Protein AF-A0A3D5DM01-F1 (afdb_monomer)

Sequence (120 aa):
MGAVLDERLVGYWSDQDLYRGAMEAADIAFRPDGTGWTYWSRDAGTFFAYRFTWHTTEGHRLALALHHELSGTWDLKDHTTPPRHQPRRLRPGDRRDLPDPYRTRRPRKTSHTARNQPAD

Nearest PDB structures (foldseek):
  1zld-assembly1_A  TM=3.832E-01  e=1.372E+00  Pyrenophora tritici-repentis
  1zle-assembly3_C  TM=4.307E-01  e=1.796E+00  Pyrenophora tritici-repentis
  1zle-assembly2_B  TM=3.652E-01  e=2.483E+00  Pyrenophora tritici-repentis
  2q2b-assembly1_B  TM=2.545E-01  e=5.577E+00  Mus musculus

pLDDT: mean 72.24, std 22.3, range [35.81, 97.75]

Mean predicted aligned error: 15.42 Å

Foldseek 3Di:
DDFAADVVQADKDKCCVVDPPAQKIKIKHAHPVQKIKIKIDGPQFKIKIWIWGWTADPPRDIDIDTFFIWMDGDHPPPPDDDTDGDGDDDDVPPVPPDPPPPPPDDPDDDDDDDDDDDDD

Secondary structure (DSSP, 8-state):
---B--GGG-EEEESTTTSTT-SEEEEEEE-TTSEEEEEEEETTSEEEEEEEEEEEETTTEEEEEEEEEEEEE---STT-----EE-----TTGGGSS-GGG--PPP--------PPPP-

Structure (mmCIF, N/CA/C/O backbone):
data_AF-A0A3D5DM01-F1
#
_entry.id   AF-A0A3D5DM01-F1
#
loop_
_atom_site.group_PDB
_atom_site.id
_atom_site.type_symbol
_atom_site.label_atom_id
_atom_site.label_alt_id
_atom_site.label_comp_id
_atom_site.label_asym_id
_atom_site.label_entity_id
_atom_site.label_seq_id
_atom_site.pdbx_PDB_ins_code
_atom_site.Cartn_x
_atom_site.Cartn_y
_atom_site.Cartn_z
_atom_site.occupancy
_atom_site.B_iso_or_equiv
_atom_site.auth_seq_id
_atom_site.auth_comp_id
_atom_site.auth_asym_id
_atom_site.auth_atom_id
_atom_site.pdbx_PDB_model_num
ATOM 1 N N . MET A 1 1 ? -12.362 5.869 21.645 1.00 50.16 1 MET A N 1
ATOM 2 C CA . MET A 1 1 ? -12.924 5.424 20.352 1.00 50.16 1 MET A CA 1
ATOM 3 C C . MET A 1 1 ? -11.893 4.510 19.718 1.00 50.16 1 MET A C 1
ATOM 5 O O . MET A 1 1 ? -10.758 4.940 19.557 1.00 50.16 1 MET A O 1
ATOM 9 N N . GLY A 1 2 ? -12.223 3.228 19.554 1.00 61.06 2 GLY A N 1
ATOM 10 C CA . GLY A 1 2 ? -11.262 2.181 19.197 1.00 61.06 2 GLY A CA 1
ATOM 11 C C . GLY A 1 2 ? -11.081 2.046 17.689 1.00 61.06 2 GLY A C 1
ATOM 12 O O . GLY A 1 2 ? -12.035 2.207 16.936 1.00 61.06 2 GLY A O 1
ATOM 13 N N . ALA A 1 3 ? -9.857 1.743 17.264 1.00 68.81 3 ALA A N 1
ATOM 14 C CA . ALA A 1 3 ? -9.579 1.276 15.913 1.00 68.81 3 ALA A CA 1
ATOM 15 C C . ALA A 1 3 ? -10.283 -0.073 15.686 1.00 68.81 3 ALA A C 1
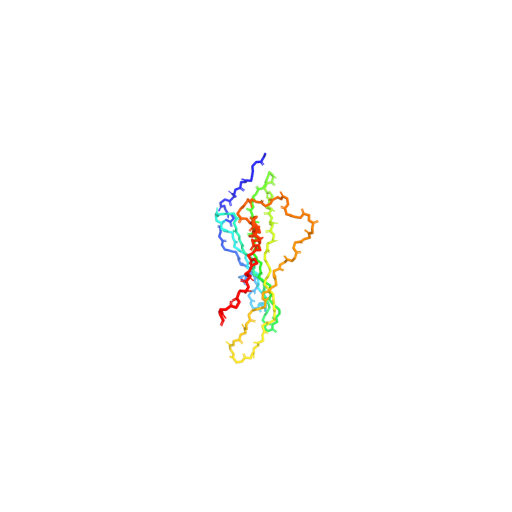ATOM 17 O O . ALA A 1 3 ? -10.129 -0.983 16.500 1.00 68.81 3 ALA A O 1
ATOM 18 N N . VAL A 1 4 ? -11.044 -0.198 14.597 1.00 78.31 4 VAL A N 1
ATOM 19 C CA . VAL A 1 4 ? -11.706 -1.450 14.193 1.00 78.31 4 VAL A CA 1
ATOM 20 C C . VAL A 1 4 ? -11.108 -1.902 12.865 1.00 78.31 4 VAL A C 1
ATOM 22 O O . VAL A 1 4 ? -10.849 -1.075 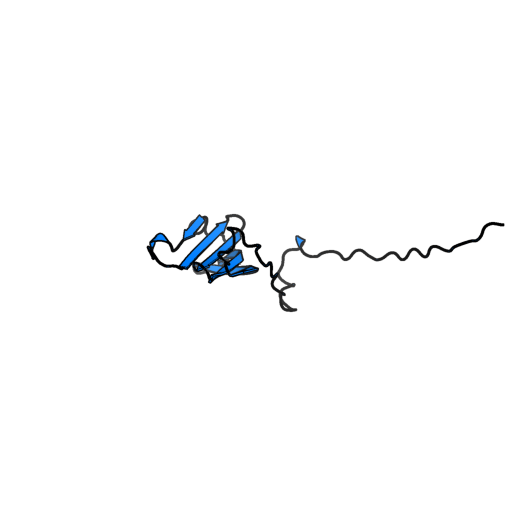11.991 1.00 78.31 4 VAL A O 1
ATOM 25 N N . LEU A 1 5 ? -10.860 -3.197 12.694 1.00 83.00 5 LEU A N 1
ATOM 26 C CA . LEU A 1 5 ? -10.455 -3.751 11.402 1.00 83.00 5 LEU A CA 1
ATOM 27 C C . LEU A 1 5 ? -11.706 -4.213 10.658 1.00 83.00 5 LEU A C 1
ATOM 29 O O . LEU A 1 5 ? -12.429 -5.075 11.148 1.00 83.00 5 LEU A O 1
ATOM 33 N N . ASP A 1 6 ? -11.966 -3.626 9.491 1.00 88.12 6 ASP A N 1
ATOM 34 C CA . ASP A 1 6 ? -12.992 -4.139 8.585 1.00 88.12 6 ASP A CA 1
ATOM 35 C C . ASP A 1 6 ? -12.424 -5.357 7.851 1.00 88.12 6 ASP A C 1
ATOM 37 O O . ASP A 1 6 ? -11.558 -5.231 6.980 1.00 88.12 6 ASP A O 1
ATOM 41 N N . GLU A 1 7 ? -12.901 -6.544 8.224 1.00 89.88 7 GLU A N 1
ATOM 42 C CA . GLU A 1 7 ? -12.458 -7.819 7.655 1.00 89.88 7 GLU A CA 1
ATOM 43 C C . GLU A 1 7 ? -12.675 -7.900 6.137 1.00 89.88 7 GLU A C 1
ATOM 45 O O . GLU A 1 7 ? -11.970 -8.646 5.465 1.00 89.88 7 GLU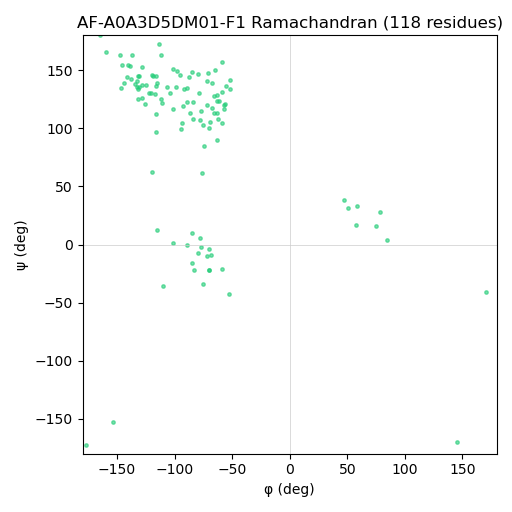 A O 1
ATOM 50 N N . ARG A 1 8 ? -13.577 -7.093 5.561 1.00 92.62 8 ARG A N 1
ATOM 51 C CA . ARG A 1 8 ? -13.822 -7.058 4.110 1.00 92.62 8 ARG A CA 1
ATOM 52 C C . ARG A 1 8 ? -12.668 -6.455 3.318 1.00 92.62 8 ARG A C 1
ATOM 54 O O . ARG A 1 8 ? -12.583 -6.693 2.119 1.00 92.62 8 ARG A O 1
ATOM 61 N N . LEU A 1 9 ? -11.821 -5.649 3.959 1.00 93.69 9 LEU A N 1
ATOM 62 C CA . LEU A 1 9 ? -10.633 -5.073 3.325 1.00 93.69 9 LEU A CA 1
ATOM 63 C C . LEU A 1 9 ? -9.454 -6.047 3.329 1.00 93.69 9 LEU A C 1
ATOM 65 O O . LEU A 1 9 ? -8.553 -5.901 2.501 1.00 93.69 9 LEU A O 1
ATOM 69 N N . VAL A 1 10 ? -9.456 -7.031 4.236 1.00 96.06 10 VAL A N 1
ATOM 70 C CA . VAL A 1 10 ? -8.389 -8.028 4.352 1.00 96.06 10 VAL A CA 1
ATOM 71 C C . VAL A 1 10 ? -8.297 -8.822 3.056 1.00 96.06 10 VAL A C 1
ATOM 73 O O . VAL A 1 10 ? -9.262 -9.435 2.608 1.00 96.06 10 VAL A O 1
ATOM 76 N N . GLY A 1 11 ? -7.112 -8.819 2.458 1.00 97.00 11 GLY A N 1
ATOM 77 C CA . GLY A 1 11 ? -6.890 -9.439 1.162 1.00 97.00 11 GLY A CA 1
ATOM 78 C C . GLY A 1 11 ? -5.877 -8.681 0.323 1.00 97.00 11 GLY A C 1
ATOM 79 O O . GLY A 1 11 ? -5.186 -7.783 0.808 1.00 97.00 11 GLY A O 1
ATOM 80 N N . TYR A 1 12 ? -5.793 -9.088 -0.937 1.00 96.75 12 TYR A N 1
ATOM 81 C CA . TYR A 1 12 ? -4.953 -8.498 -1.968 1.00 96.75 12 TYR A CA 1
ATOM 82 C C . TYR A 1 12 ? -5.845 -7.914 -3.060 1.00 96.75 12 TYR A C 1
ATOM 84 O O . TYR A 1 12 ? -6.817 -8.542 -3.478 1.00 96.75 12 TYR A O 1
ATOM 92 N N . TRP A 1 13 ? -5.491 -6.716 -3.502 1.00 95.50 13 TRP A N 1
ATOM 93 C CA . TRP A 1 13 ? -6.208 -5.941 -4.497 1.00 95.50 13 TRP A CA 1
ATOM 94 C C . TRP A 1 13 ? -5.201 -5.466 -5.536 1.00 95.50 13 TRP A C 1
ATOM 96 O O . TRP A 1 13 ? -4.129 -4.981 -5.169 1.00 95.50 13 TRP A O 1
ATOM 106 N N . SER A 1 14 ? -5.559 -5.590 -6.810 1.00 92.00 14 SER A N 1
ATOM 107 C CA . SER A 1 14 ? -4.732 -5.166 -7.936 1.00 92.00 14 SER A CA 1
ATOM 108 C C . SER A 1 14 ? -5.596 -4.470 -8.975 1.00 92.00 14 SER A C 1
ATOM 110 O O . SER A 1 14 ? -6.738 -4.878 -9.206 1.00 92.00 14 SER A O 1
ATOM 112 N N . ASP A 1 15 ? -5.061 -3.426 -9.599 1.00 89.06 15 ASP A N 1
ATOM 113 C CA . ASP A 1 15 ? -5.695 -2.766 -10.741 1.00 89.06 15 ASP A CA 1
ATOM 114 C C . ASP A 1 15 ? -5.289 -3.371 -12.096 1.00 89.06 15 ASP A C 1
ATOM 116 O O . ASP A 1 15 ? -5.820 -2.961 -13.130 1.00 89.06 15 ASP A O 1
ATOM 120 N N . GLN A 1 16 ? -4.421 -4.389 -12.105 1.00 84.75 16 GLN A N 1
ATOM 121 C CA . GLN A 1 16 ? -3.895 -5.013 -13.321 1.00 84.75 16 GLN A CA 1
ATOM 122 C C . GLN A 1 16 ? -5.004 -5.466 -14.287 1.00 84.75 16 GLN A C 1
ATOM 124 O O . GLN A 1 16 ? -4.919 -5.244 -15.497 1.00 84.75 16 GLN A O 1
ATOM 129 N N . ASP A 1 17 ? -6.072 -6.074 -13.766 1.00 81.00 17 ASP A N 1
ATOM 130 C CA . ASP A 1 17 ? -7.181 -6.574 -14.588 1.00 81.00 17 ASP A CA 1
ATOM 131 C C . ASP A 1 17 ? -8.032 -5.452 -15.205 1.00 81.00 17 ASP A C 1
ATOM 133 O O . ASP A 1 17 ? -8.697 -5.669 -16.226 1.00 81.00 17 ASP A O 1
ATOM 137 N N . LEU A 1 18 ? -8.000 -4.249 -14.617 1.00 81.50 18 LEU A N 1
ATOM 138 C CA . LEU A 1 18 ? -8.679 -3.063 -15.146 1.00 81.50 18 LEU A CA 1
ATOM 139 C C . LEU A 1 18 ? -7.926 -2.488 -16.349 1.00 81.50 18 LEU A C 1
ATOM 141 O O . LEU A 1 18 ? -8.552 -2.000 -17.290 1.00 81.50 18 LEU A O 1
ATOM 145 N N . TYR A 1 19 ? -6.596 -2.587 -16.345 1.00 76.56 19 TYR A N 1
ATOM 146 C CA . TYR A 1 19 ? -5.724 -1.961 -17.333 1.00 76.56 19 TYR A CA 1
ATOM 147 C C . TYR A 1 19 ? -4.899 -2.993 -18.108 1.00 76.56 19 TYR A C 1
ATOM 149 O O . TYR A 1 19 ? -3.669 -2.993 -18.089 1.00 76.56 19 TYR A O 1
ATOM 157 N N . ARG A 1 20 ? -5.574 -3.882 -18.849 1.00 67.75 20 ARG A N 1
ATOM 158 C CA . ARG A 1 20 ? -4.881 -4.885 -19.676 1.00 67.75 20 ARG A CA 1
ATOM 159 C C . ARG A 1 20 ? -3.935 -4.223 -20.681 1.00 67.75 20 ARG A C 1
ATOM 161 O O . ARG A 1 20 ? -4.375 -3.480 -21.555 1.00 67.75 20 ARG A O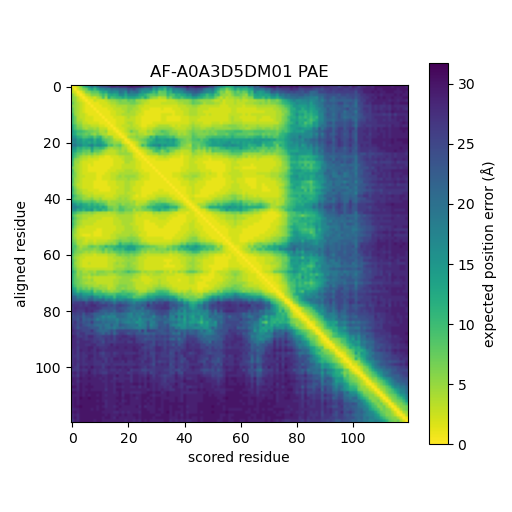 1
ATOM 168 N N . GLY A 1 21 ? -2.649 -4.553 -20.582 1.00 68.94 21 GLY A N 1
ATOM 169 C CA . GLY A 1 21 ? -1.597 -4.009 -21.444 1.00 68.94 21 GLY A CA 1
ATOM 170 C C . GLY A 1 21 ? -1.043 -2.656 -20.991 1.00 68.94 21 GLY A C 1
ATOM 171 O O . GLY A 1 21 ? -0.203 -2.096 -21.694 1.00 68.94 21 GLY A O 1
ATOM 172 N N . ALA A 1 22 ? -1.480 -2.127 -19.843 1.00 69.19 22 ALA A N 1
ATOM 173 C CA . ALA A 1 22 ? -0.803 -0.998 -19.230 1.00 69.19 22 ALA A CA 1
ATOM 174 C C . ALA A 1 22 ? 0.579 -1.421 -18.736 1.00 69.19 22 ALA A C 1
ATOM 176 O O . ALA A 1 22 ? 0.761 -2.492 -18.165 1.00 69.19 22 ALA A O 1
ATOM 177 N N . MET A 1 23 ? 1.543 -0.532 -18.953 1.00 79.00 23 MET A N 1
ATOM 178 C CA . MET A 1 23 ? 2.914 -0.692 -18.475 1.00 79.00 23 MET A CA 1
ATOM 179 C C . MET A 1 23 ? 3.049 -0.365 -16.986 1.00 79.00 23 MET A C 1
ATOM 181 O O . MET A 1 23 ? 4.170 -0.285 -16.501 1.00 79.00 23 MET A O 1
ATOM 185 N N . GLU A 1 24 ? 1.943 -0.099 -16.287 1.00 78.88 24 GLU A N 1
ATOM 186 C CA . GLU A 1 24 ? 1.912 0.250 -14.871 1.00 78.88 24 GLU A CA 1
ATOM 187 C C . GLU A 1 24 ? 0.831 -0.574 -14.171 1.00 78.88 24 GLU A C 1
ATOM 189 O O . GLU A 1 24 ? -0.248 -0.779 -14.732 1.00 78.88 24 GLU A O 1
ATOM 194 N N . ALA A 1 25 ? 1.124 -1.025 -12.954 1.00 83.19 25 ALA A N 1
ATOM 195 C CA . ALA A 1 25 ? 0.165 -1.700 -12.088 1.00 83.19 25 ALA A CA 1
ATOM 196 C C . ALA A 1 25 ? 0.369 -1.255 -10.637 1.00 83.19 25 ALA A C 1
ATOM 198 O O . ALA A 1 25 ? 1.498 -1.011 -10.190 1.00 83.19 25 ALA A O 1
ATOM 199 N N . ALA A 1 26 ? -0.738 -1.148 -9.912 1.00 91.50 26 ALA A N 1
ATOM 200 C CA . ALA A 1 26 ? -0.792 -0.862 -8.494 1.00 91.50 26 ALA A CA 1
ATOM 201 C C . ALA A 1 26 ? -1.423 -2.034 -7.743 1.00 91.50 26 ALA A C 1
ATOM 203 O O . ALA A 1 26 ? -2.536 -2.480 -8.021 1.00 91.50 26 ALA A O 1
ATOM 204 N N . ASP A 1 27 ? -0.722 -2.460 -6.706 1.00 94.81 27 ASP A N 1
ATOM 205 C CA . ASP A 1 27 ? -1.140 -3.497 -5.789 1.00 94.81 27 ASP A CA 1
ATOM 206 C C . ASP A 1 27 ? -1.263 -2.934 -4.377 1.00 94.81 27 ASP A C 1
ATOM 208 O O . ASP A 1 27 ? -0.463 -2.101 -3.928 1.00 94.81 27 ASP A O 1
ATOM 212 N N . ILE A 1 28 ? -2.230 -3.439 -3.620 1.00 97.25 28 ILE A N 1
ATOM 213 C CA . ILE A 1 28 ? -2.350 -3.170 -2.191 1.00 97.25 28 ILE A CA 1
ATOM 214 C C . ILE A 1 28 ? -2.862 -4.401 -1.455 1.00 97.25 28 ILE A C 1
ATOM 216 O O . ILE A 1 28 ? -3.762 -5.101 -1.915 1.00 97.25 28 ILE A O 1
ATOM 220 N N . ALA A 1 29 ? -2.293 -4.667 -0.284 1.00 97.75 29 ALA A N 1
ATOM 221 C CA . ALA A 1 29 ? -2.731 -5.750 0.577 1.00 97.75 29 ALA A CA 1
ATOM 222 C C . ALA A 1 29 ? -2.903 -5.296 2.025 1.00 97.75 29 ALA A C 1
ATOM 224 O O . ALA A 1 29 ? -2.029 -4.641 2.606 1.00 97.75 29 ALA A O 1
ATOM 225 N N . PHE A 1 30 ? -4.008 -5.733 2.621 1.00 97.44 30 PHE A N 1
ATOM 226 C CA . PHE A 1 30 ? -4.349 -5.528 4.024 1.00 97.44 30 PHE A CA 1
ATOM 227 C C . PHE A 1 30 ? -4.292 -6.865 4.754 1.00 97.44 30 PHE A C 1
ATOM 229 O O . PHE A 1 30 ? -4.942 -7.833 4.358 1.00 97.44 30 PHE A O 1
ATOM 236 N N . ARG A 1 31 ? -3.505 -6.931 5.827 1.00 96.69 31 ARG A N 1
ATOM 237 C CA . ARG A 1 31 ? -3.396 -8.106 6.697 1.00 96.69 31 ARG A CA 1
ATOM 238 C C . ARG A 1 31 ? -4.278 -7.933 7.938 1.00 96.69 31 ARG A C 1
ATOM 240 O O . ARG A 1 31 ? -4.438 -6.803 8.406 1.00 96.69 31 ARG A O 1
ATOM 247 N N . PRO A 1 32 ? -4.805 -9.032 8.509 1.00 95.12 32 PRO A N 1
ATOM 248 C CA . PRO A 1 32 ? -5.699 -8.988 9.670 1.00 95.12 32 PRO A CA 1
ATOM 249 C C . PRO A 1 32 ? -5.011 -8.532 10.966 1.00 95.12 32 PRO A C 1
ATOM 251 O O . PRO A 1 32 ? -5.677 -8.270 11.956 1.00 95.12 32 PRO A O 1
ATOM 254 N N . ASP A 1 33 ? -3.683 -8.406 10.975 1.00 94.38 33 ASP A N 1
ATOM 255 C CA . ASP A 1 33 ? -2.906 -7.869 12.097 1.00 94.38 33 ASP A CA 1
ATOM 256 C C . ASP A 1 33 ? -2.814 -6.327 12.091 1.00 94.38 33 ASP A C 1
ATOM 258 O O . ASP A 1 33 ? -2.028 -5.744 12.837 1.00 94.38 33 ASP A O 1
ATOM 262 N N . GLY A 1 34 ? -3.583 -5.652 11.227 1.00 95.38 34 GLY A N 1
ATOM 263 C CA . GLY A 1 34 ? -3.559 -4.195 11.091 1.00 95.38 34 GLY A CA 1
ATOM 264 C C . GLY A 1 34 ? -2.324 -3.671 10.361 1.00 95.38 34 GLY A C 1
ATOM 265 O O . GLY A 1 34 ? -2.026 -2.481 10.422 1.00 95.38 34 GLY A O 1
ATOM 266 N N . THR A 1 35 ? -1.583 -4.523 9.654 1.00 97.00 35 THR A N 1
ATOM 267 C CA . THR A 1 35 ? -0.478 -4.105 8.787 1.00 97.00 35 THR A CA 1
ATOM 268 C C . THR A 1 35 ? -0.804 -4.342 7.317 1.00 97.00 35 THR A C 1
ATOM 270 O O . THR A 1 35 ? -1.717 -5.084 6.968 1.00 97.00 35 THR A O 1
ATOM 273 N N . GLY A 1 36 ? -0.058 -3.714 6.421 1.00 97.19 36 GLY A N 1
ATOM 274 C CA . GLY A 1 36 ? -0.253 -3.896 4.994 1.00 97.19 36 GLY A CA 1
ATOM 275 C C . GLY A 1 36 ? 0.915 -3.384 4.176 1.00 97.19 36 GLY A C 1
ATOM 276 O O . GLY A 1 36 ? 1.938 -2.921 4.704 1.00 97.19 36 GLY A O 1
ATOM 277 N N . TRP A 1 37 ? 0.778 -3.533 2.870 1.00 97.62 37 TRP A N 1
ATOM 278 C CA . TRP A 1 37 ? 1.745 -3.038 1.909 1.00 97.62 37 TRP A CA 1
ATOM 279 C C . TRP A 1 37 ? 1.052 -2.582 0.636 1.00 97.62 37 TRP A C 1
ATOM 281 O O . TRP A 1 37 ? -0.037 -3.045 0.320 1.00 97.62 37 TRP A O 1
ATOM 291 N N . THR A 1 38 ? 1.684 -1.661 -0.077 1.00 96.88 38 THR A N 1
ATOM 292 C CA . THR A 1 38 ? 1.289 -1.306 -1.440 1.00 96.88 38 THR A CA 1
ATOM 293 C C . THR A 1 38 ? 2.524 -1.288 -2.314 1.00 96.88 38 THR A C 1
ATOM 295 O O . THR A 1 38 ? 3.620 -0.975 -1.837 1.00 96.88 38 THR A O 1
ATOM 298 N N . TYR A 1 39 ? 2.349 -1.693 -3.559 1.00 94.12 39 TYR A N 1
ATOM 299 C CA . TYR A 1 39 ? 3.369 -1.694 -4.580 1.00 94.12 39 TYR A CA 1
ATOM 300 C C . TYR A 1 39 ? 2.821 -0.979 -5.804 1.00 94.12 39 TYR A C 1
ATOM 302 O O . TYR A 1 39 ? 1.672 -1.170 -6.178 1.00 94.12 39 TYR A O 1
ATOM 310 N N . TRP A 1 40 ? 3.646 -0.146 -6.408 1.00 93.00 40 TRP A N 1
ATOM 311 C CA . TRP A 1 40 ? 3.388 0.417 -7.717 1.00 93.00 40 TRP A CA 1
ATOM 312 C C . TRP A 1 40 ? 4.668 0.311 -8.517 1.00 93.00 40 TRP A C 1
ATOM 314 O O . TRP A 1 40 ? 5.759 0.589 -8.001 1.00 93.00 40 TRP A O 1
ATOM 324 N N . SER A 1 41 ? 4.553 -0.061 -9.779 1.00 86.19 41 SER A N 1
ATOM 325 C CA . SER A 1 41 ? 5.673 0.035 -10.695 1.00 86.19 41 SER A CA 1
ATOM 326 C C . SER A 1 41 ? 5.225 0.330 -12.101 1.00 86.19 41 SER A C 1
ATOM 328 O O . SER A 1 41 ? 4.063 0.154 -12.461 1.00 86.19 41 SER A O 1
ATOM 330 N N . ARG A 1 42 ? 6.210 0.766 -12.879 1.00 83.06 42 ARG A N 1
ATOM 331 C CA . ARG A 1 42 ? 6.145 0.791 -14.325 1.00 83.06 42 ARG A CA 1
ATOM 332 C C . ARG A 1 42 ? 7.240 -0.076 -14.930 1.00 83.06 42 ARG A C 1
ATOM 334 O O . ARG A 1 42 ? 8.363 -0.111 -14.410 1.00 83.06 42 ARG A O 1
ATOM 341 N N . ASP A 1 43 ? 6.942 -0.711 -16.053 1.00 74.62 43 ASP A N 1
ATOM 342 C CA . ASP A 1 43 ? 7.921 -1.472 -16.822 1.00 74.62 43 ASP A CA 1
ATOM 343 C C . ASP A 1 43 ? 9.122 -0.595 -17.191 1.00 74.62 43 ASP A C 1
ATOM 345 O O . ASP A 1 43 ? 8.974 0.568 -17.590 1.00 74.62 43 ASP A O 1
ATOM 349 N N . ALA A 1 44 ? 10.323 -1.167 -17.042 1.00 73.88 44 ALA A N 1
ATOM 350 C CA . ALA A 1 44 ? 11.601 -0.515 -17.343 1.00 73.88 44 ALA A CA 1
ATOM 351 C C . ALA A 1 44 ? 11.761 0.883 -16.702 1.00 73.88 44 ALA A C 1
ATOM 353 O O . ALA A 1 44 ? 12.381 1.779 -17.280 1.00 73.88 44 ALA A O 1
ATOM 354 N N . GLY A 1 45 ? 11.164 1.101 -15.527 1.00 81.25 45 GLY A N 1
ATOM 355 C CA . GLY A 1 45 ? 11.164 2.401 -14.869 1.00 81.25 45 GLY A CA 1
ATOM 356 C C . GLY A 1 45 ? 11.019 2.306 -13.356 1.00 81.25 45 GLY A C 1
ATOM 357 O O . GLY A 1 45 ? 11.482 1.363 -12.725 1.00 81.25 45 GLY A O 1
ATOM 358 N N . THR A 1 46 ? 10.457 3.342 -12.742 1.00 88.81 46 THR A N 1
ATOM 359 C CA . THR A 1 46 ? 10.423 3.465 -11.282 1.00 88.81 46 THR A CA 1
ATOM 360 C C . THR A 1 46 ? 9.464 2.466 -10.636 1.00 88.81 46 THR A C 1
ATOM 362 O O . THR A 1 46 ? 8.411 2.148 -11.182 1.00 88.81 46 THR A O 1
ATOM 365 N N . PHE A 1 47 ? 9.810 2.017 -9.434 1.00 89.81 47 PHE A N 1
ATOM 366 C CA . PHE A 1 47 ? 8.899 1.325 -8.538 1.00 89.81 47 PHE A CA 1
ATOM 367 C C . PHE A 1 47 ? 8.901 1.968 -7.150 1.00 89.81 47 PHE A C 1
ATOM 369 O O . PHE A 1 47 ? 9.910 2.524 -6.699 1.00 89.81 47 PHE A O 1
ATOM 376 N N . PHE A 1 48 ? 7.777 1.824 -6.457 1.00 92.75 48 PHE A N 1
ATOM 377 C CA . PHE A 1 48 ? 7.603 2.163 -5.053 1.00 92.75 48 PHE A CA 1
ATOM 378 C C . PHE A 1 48 ? 6.923 1.000 -4.335 1.00 92.75 48 PHE A C 1
ATOM 380 O O . PHE A 1 48 ? 5.931 0.454 -4.803 1.00 92.75 48 PHE A O 1
ATOM 387 N N . ALA A 1 49 ? 7.442 0.635 -3.173 1.00 94.62 49 ALA A N 1
ATOM 388 C CA . ALA A 1 49 ? 6.847 -0.323 -2.261 1.00 94.62 49 ALA A CA 1
ATOM 389 C C . ALA A 1 49 ? 6.776 0.307 -0.872 1.00 94.62 49 ALA A C 1
ATOM 391 O O . ALA A 1 49 ? 7.786 0.746 -0.320 1.00 94.62 49 ALA A O 1
ATOM 392 N N . TYR A 1 50 ? 5.592 0.321 -0.276 1.00 96.31 50 TYR A N 1
ATOM 393 C CA . TYR A 1 50 ? 5.376 0.872 1.054 1.00 96.31 50 TYR A CA 1
ATOM 394 C C . TYR A 1 50 ? 4.930 -0.209 2.029 1.00 96.31 50 TYR A C 1
ATOM 396 O O . TYR A 1 50 ? 4.165 -1.104 1.675 1.00 96.31 50 TYR A O 1
ATOM 404 N N . ARG A 1 51 ? 5.365 -0.101 3.287 1.00 97.56 51 ARG A N 1
ATOM 405 C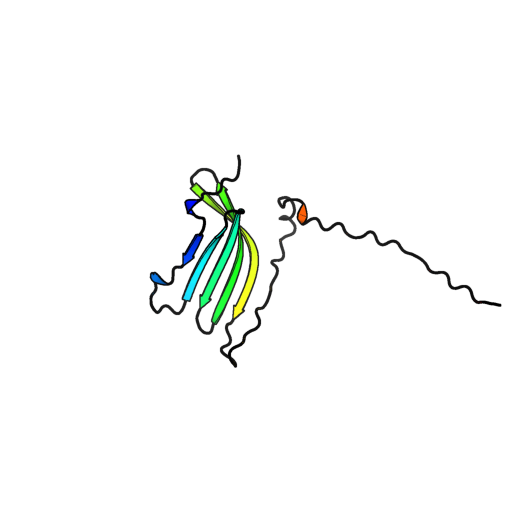 CA . ARG A 1 51 ? 4.756 -0.819 4.419 1.00 97.56 51 ARG A CA 1
ATOM 406 C C . ARG A 1 51 ? 3.970 0.168 5.265 1.00 97.56 51 ARG A C 1
ATOM 408 O O . ARG A 1 51 ? 4.484 1.243 5.587 1.00 97.56 51 ARG A O 1
ATOM 415 N N . PHE A 1 52 ? 2.768 -0.220 5.668 1.00 97.12 52 PHE A N 1
ATOM 416 C CA . PHE A 1 52 ? 1.901 0.600 6.505 1.00 97.12 52 PHE A CA 1
ATOM 417 C C . PHE A 1 52 ? 1.229 -0.203 7.618 1.00 97.12 52 PHE A C 1
ATOM 419 O O . PHE A 1 52 ? 1.156 -1.431 7.562 1.00 97.12 52 PHE A O 1
ATOM 426 N N . THR A 1 53 ? 0.717 0.505 8.621 1.00 97.25 53 THR A N 1
ATOM 427 C CA . THR A 1 53 ? -0.361 0.011 9.488 1.00 97.25 53 THR A CA 1
ATOM 428 C C . THR A 1 53 ? -1.681 0.635 9.067 1.00 97.25 53 THR A C 1
ATOM 430 O O . THR A 1 53 ? -1.698 1.753 8.548 1.00 97.25 53 THR A O 1
ATOM 433 N N . TRP A 1 54 ? -2.778 -0.073 9.292 1.00 96.44 54 TRP A N 1
ATOM 434 C CA . TRP A 1 54 ? -4.109 0.346 8.893 1.00 96.44 54 TRP A CA 1
ATOM 435 C C . TRP A 1 54 ? -5.148 0.015 9.956 1.00 96.44 54 TRP A C 1
ATOM 437 O O . TRP A 1 54 ? -4.978 -0.894 10.766 1.00 96.44 54 TRP A O 1
ATOM 447 N N . HIS A 1 55 ? -6.222 0.791 9.942 1.00 94.75 55 HIS A N 1
ATOM 448 C CA . HIS A 1 55 ? -7.461 0.504 10.648 1.00 94.75 55 HIS A CA 1
ATOM 449 C C . HIS A 1 55 ? -8.598 1.307 10.022 1.00 94.75 55 HIS A C 1
ATOM 451 O O . HIS A 1 55 ? -8.363 2.262 9.276 1.00 94.75 55 HIS A O 1
ATOM 457 N N . THR A 1 56 ? -9.829 0.939 10.351 1.00 92.88 56 THR A N 1
ATOM 458 C CA . THR A 1 56 ? -10.999 1.766 10.069 1.00 92.88 56 THR A CA 1
ATOM 459 C C . THR A 1 56 ? -11.366 2.613 11.279 1.00 92.88 56 THR A C 1
ATOM 461 O O . THR A 1 56 ? -11.177 2.213 12.434 1.00 92.88 56 THR A O 1
ATOM 464 N N . THR A 1 57 ? -11.854 3.815 11.001 1.00 88.38 57 THR A N 1
ATOM 465 C CA . THR A 1 57 ? -12.400 4.737 11.995 1.00 88.38 57 THR A CA 1
ATOM 466 C C . THR A 1 57 ? -13.899 4.920 11.770 1.00 88.38 57 THR A C 1
ATOM 468 O O . THR A 1 57 ? -14.468 4.421 10.793 1.00 88.38 57 THR A O 1
ATOM 471 N N . GLU A 1 58 ? -14.559 5.621 12.693 1.00 84.31 58 GLU A N 1
ATOM 472 C CA . GLU A 1 58 ? -15.979 5.948 12.566 1.00 84.31 58 GLU A CA 1
ATOM 473 C C . GLU A 1 58 ? -16.295 6.602 11.207 1.00 84.31 58 GLU A C 1
ATOM 475 O O . GLU A 1 58 ? -15.524 7.406 10.674 1.00 84.31 58 GLU A O 1
ATOM 480 N N . GLY A 1 59 ? -17.446 6.238 10.635 1.00 82.25 59 GLY A N 1
ATOM 481 C CA . GLY A 1 59 ? -17.865 6.719 9.317 1.00 82.25 59 GLY A CA 1
ATOM 482 C C . GLY A 1 59 ? -17.179 6.024 8.136 1.00 82.25 59 GLY A C 1
ATOM 483 O O . GLY A 1 59 ? -17.044 6.641 7.082 1.00 82.25 59 GLY A O 1
ATOM 484 N N . HIS A 1 60 ? -16.752 4.765 8.299 1.00 84.88 60 HIS A N 1
ATOM 485 C CA . HIS A 1 60 ? -16.187 3.920 7.231 1.00 84.88 60 HIS A CA 1
ATOM 486 C C . HIS A 1 60 ? -14.938 4.508 6.561 1.00 84.88 60 HIS A C 1
ATOM 488 O O . HIS A 1 60 ? -14.702 4.327 5.366 1.00 84.88 60 HIS A O 1
ATOM 494 N N . ARG A 1 61 ? -14.122 5.235 7.328 1.00 91.44 61 ARG A N 1
ATOM 495 C CA . ARG A 1 61 ? -12.873 5.813 6.829 1.00 91.44 61 ARG A CA 1
ATOM 496 C C . ARG A 1 61 ? -11.720 4.852 7.068 1.00 91.44 61 ARG A C 1
ATOM 498 O O . ARG A 1 61 ? -11.555 4.343 8.172 1.00 91.44 61 ARG A O 1
ATOM 505 N N . LEU A 1 62 ? -10.894 4.660 6.046 1.00 94.00 62 LEU A N 1
ATOM 506 C CA . LEU A 1 62 ? -9.640 3.921 6.144 1.00 94.00 62 LEU A CA 1
ATOM 507 C C . LEU A 1 62 ? -8.505 4.877 6.530 1.00 94.00 62 LEU A C 1
ATOM 509 O O . LEU A 1 62 ? -8.240 5.850 5.824 1.00 94.00 62 LEU A O 1
ATOM 513 N N . ALA A 1 63 ? -7.822 4.591 7.635 1.00 94.94 63 ALA A N 1
ATOM 514 C CA . ALA A 1 63 ? -6.626 5.305 8.061 1.00 94.94 63 ALA A CA 1
ATOM 515 C C . ALA A 1 63 ? -5.376 4.466 7.765 1.00 94.94 63 ALA A C 1
ATOM 517 O O . ALA A 1 63 ? -5.311 3.297 8.145 1.00 94.94 63 ALA A O 1
ATOM 518 N N . LEU A 1 64 ? -4.372 5.075 7.123 1.00 95.19 64 LEU A N 1
ATOM 519 C CA . LEU A 1 64 ? -3.088 4.448 6.790 1.00 95.19 64 LEU A CA 1
ATOM 520 C C . LEU A 1 64 ? -1.934 5.239 7.404 1.00 95.19 64 LEU A C 1
ATOM 522 O O . LEU A 1 64 ? -1.835 6.450 7.216 1.00 95.19 64 LEU A O 1
ATOM 526 N N . ALA A 1 65 ? -1.027 4.546 8.087 1.00 95.75 65 ALA A N 1
ATOM 527 C CA . ALA A 1 65 ? 0.227 5.114 8.569 1.00 95.75 65 ALA A CA 1
ATOM 528 C C . ALA A 1 65 ? 1.404 4.417 7.877 1.00 95.75 65 ALA A C 1
ATOM 530 O O . ALA A 1 65 ? 1.633 3.228 8.084 1.00 95.75 65 ALA A O 1
ATOM 531 N N . LEU A 1 66 ? 2.130 5.155 7.033 1.00 94.81 66 LEU A N 1
ATOM 532 C CA . LEU A 1 66 ? 3.265 4.652 6.252 1.00 94.81 66 LEU A CA 1
ATOM 533 C C . LEU A 1 66 ? 4.550 4.671 7.088 1.00 94.81 66 LEU A C 1
ATOM 535 O O . LEU A 1 66 ? 4.992 5.737 7.518 1.00 94.81 66 LEU A O 1
ATOM 539 N N . HIS A 1 67 ? 5.191 3.513 7.236 1.00 92.44 67 HIS A N 1
ATOM 540 C CA . HIS A 1 67 ? 6.378 3.348 8.088 1.00 92.44 67 HIS A CA 1
ATOM 541 C C . HIS A 1 67 ? 7.658 3.118 7.290 1.00 92.44 67 HIS A C 1
ATOM 543 O O . HIS A 1 67 ? 8.722 3.610 7.665 1.00 92.44 67 HIS A O 1
ATOM 549 N N . HIS A 1 68 ? 7.562 2.398 6.171 1.00 92.12 68 HIS A N 1
ATOM 550 C CA . HIS A 1 68 ? 8.703 2.110 5.306 1.00 92.12 68 HIS A CA 1
ATOM 551 C C . HIS A 1 68 ? 8.376 2.414 3.857 1.00 92.12 68 HIS A C 1
ATOM 553 O O . HIS A 1 68 ? 7.260 2.169 3.403 1.00 92.12 68 HIS A O 1
ATOM 559 N N . GLU A 1 69 ? 9.395 2.884 3.150 1.00 95.62 69 GLU A N 1
ATOM 560 C CA . GLU A 1 69 ? 9.410 3.020 1.707 1.00 95.62 69 GLU A CA 1
ATOM 561 C C . GLU A 1 69 ? 10.626 2.265 1.169 1.00 95.62 69 GLU A C 1
ATOM 563 O O . GLU A 1 69 ? 11.729 2.310 1.724 1.00 95.62 69 GLU A O 1
ATOM 568 N N . LEU A 1 70 ? 10.407 1.548 0.083 1.00 92.12 70 LEU A N 1
ATOM 569 C CA . LEU A 1 70 ? 11.435 1.003 -0.769 1.00 92.12 70 LEU A CA 1
ATOM 570 C C . LEU A 1 70 ? 11.135 1.498 -2.177 1.00 92.12 70 LEU A C 1
ATOM 572 O O . LEU A 1 70 ? 10.061 1.235 -2.703 1.00 92.12 70 LEU A O 1
ATOM 576 N N . SER A 1 71 ? 12.070 2.215 -2.779 1.00 91.75 71 SER A N 1
ATOM 577 C CA . SER A 1 71 ? 11.889 2.772 -4.112 1.00 91.75 71 SER A CA 1
ATOM 578 C C . SER A 1 71 ? 13.156 2.622 -4.931 1.00 91.75 71 SER A C 1
ATOM 580 O O . SER A 1 71 ? 14.268 2.509 -4.404 1.00 91.75 71 SER A O 1
ATOM 582 N N . GLY A 1 72 ? 12.988 2.574 -6.242 1.00 88.31 72 GLY A N 1
ATOM 583 C CA . GLY A 1 72 ? 14.092 2.381 -7.163 1.00 88.31 72 GLY A CA 1
ATOM 584 C C . GLY A 1 72 ? 13.627 2.432 -8.602 1.00 88.31 72 GLY A C 1
ATOM 585 O O . GLY A 1 72 ? 12.476 2.750 -8.881 1.00 88.31 72 GLY A O 1
ATOM 586 N N . THR A 1 73 ? 14.538 2.107 -9.505 1.00 86.44 73 THR A N 1
ATOM 587 C CA . THR A 1 73 ? 14.251 1.973 -10.929 1.00 86.44 73 THR A CA 1
ATOM 588 C C . THR A 1 73 ? 14.609 0.555 -11.329 1.00 86.44 73 THR A C 1
ATOM 590 O O . THR A 1 73 ? 15.697 0.083 -10.997 1.00 86.44 73 THR A O 1
ATOM 593 N N . TRP A 1 74 ? 13.694 -0.121 -12.011 1.00 76.12 74 TRP A N 1
ATOM 594 C CA . TRP A 1 74 ? 13.983 -1.356 -12.712 1.00 76.12 74 TRP A CA 1
ATOM 595 C C . TRP A 1 74 ? 14.989 -1.060 -13.821 1.00 76.12 74 TRP A C 1
ATOM 597 O O . TRP A 1 74 ? 14.685 -0.332 -14.763 1.00 76.12 74 TRP A O 1
ATOM 607 N N . ASP A 1 75 ? 16.195 -1.605 -13.685 1.00 70.44 75 ASP A N 1
ATOM 608 C CA . ASP A 1 75 ? 17.182 -1.629 -14.759 1.00 70.44 75 ASP A CA 1
ATOM 609 C C . ASP A 1 75 ? 17.146 -3.030 -15.370 1.00 70.44 75 ASP A C 1
ATOM 611 O O . ASP A 1 75 ? 17.418 -4.022 -14.689 1.00 70.44 75 ASP A O 1
ATOM 615 N N . LEU A 1 76 ? 16.778 -3.121 -16.647 1.00 65.31 76 LEU A N 1
ATOM 616 C CA . LEU A 1 76 ? 16.817 -4.362 -17.421 1.00 65.31 76 LEU A CA 1
ATOM 617 C C . LEU A 1 76 ? 18.273 -4.659 -17.818 1.00 65.31 76 LEU A C 1
ATOM 619 O O . LEU A 1 76 ? 18.616 -4.699 -18.996 1.00 65.31 76 LEU A O 1
ATOM 623 N N . LYS A 1 77 ? 19.147 -4.847 -16.828 1.00 56.75 77 LYS A N 1
ATOM 624 C CA . LYS A 1 77 ? 20.508 -5.356 -17.017 1.00 56.75 77 LYS A CA 1
ATOM 625 C C . LYS A 1 77 ? 20.614 -6.751 -16.430 1.00 56.75 77 LYS A C 1
ATOM 627 O O . LYS A 1 77 ? 20.344 -6.946 -15.248 1.00 56.75 77 LYS A O 1
ATOM 632 N N . ASP A 1 78 ? 20.990 -7.712 -17.271 1.00 54.53 78 ASP A N 1
ATOM 633 C CA . ASP A 1 78 ? 21.423 -9.059 -16.877 1.00 54.53 78 ASP A CA 1
ATOM 634 C C . ASP A 1 78 ? 20.515 -9.763 -15.841 1.00 54.53 78 ASP A C 1
ATOM 636 O O . ASP A 1 78 ? 20.980 -10.458 -14.938 1.00 54.53 78 ASP A O 1
ATOM 640 N N . HIS A 1 79 ? 19.195 -9.576 -15.961 1.00 53.81 79 HIS A N 1
ATOM 641 C CA . HIS A 1 79 ? 18.150 -10.243 -15.169 1.00 53.81 79 HIS A CA 1
ATOM 642 C C . HIS A 1 79 ? 18.209 -10.083 -13.632 1.00 53.81 79 HIS A C 1
ATOM 644 O O . HIS A 1 79 ? 17.521 -10.829 -12.934 1.00 53.81 79 HIS A O 1
ATOM 650 N N . THR A 1 80 ? 18.950 -9.119 -13.066 1.00 49.12 80 THR A N 1
ATOM 651 C CA . THR A 1 80 ? 18.919 -8.850 -11.611 1.00 49.12 80 THR A CA 1
ATOM 652 C C . THR A 1 80 ? 19.103 -7.370 -11.257 1.00 49.12 80 THR A C 1
ATOM 654 O O . THR A 1 80 ? 20.010 -6.703 -11.745 1.00 49.12 80 THR A O 1
ATOM 657 N N . THR A 1 81 ? 18.274 -6.851 -10.339 1.00 51.66 81 THR A N 1
ATOM 658 C CA . THR A 1 81 ? 18.403 -5.487 -9.791 1.00 51.66 81 THR A CA 1
ATOM 659 C C . THR A 1 81 ? 18.321 -5.513 -8.257 1.00 51.66 81 THR A C 1
ATOM 661 O O . THR A 1 81 ? 17.333 -6.012 -7.714 1.00 51.66 81 THR A O 1
ATOM 664 N N . PRO A 1 82 ? 19.311 -4.970 -7.520 1.00 49.56 82 PRO A N 1
ATOM 665 C CA . PRO A 1 82 ? 19.235 -4.878 -6.067 1.00 49.56 82 PRO A CA 1
ATOM 666 C C . PRO A 1 82 ? 18.336 -3.700 -5.627 1.00 49.56 82 PRO A C 1
ATOM 668 O O . PRO A 1 82 ? 18.529 -2.571 -6.085 1.00 49.56 82 PRO A O 1
ATOM 671 N N . PRO A 1 83 ? 17.371 -3.915 -4.715 1.00 49.28 83 PRO A N 1
ATOM 672 C CA . PRO A 1 83 ? 16.474 -2.861 -4.240 1.00 49.28 83 PRO A CA 1
ATOM 673 C C . PRO A 1 83 ? 17.193 -1.847 -3.325 1.00 49.28 83 PRO A C 1
ATOM 675 O O . PRO A 1 83 ? 17.995 -2.223 -2.468 1.00 49.28 83 PRO A O 1
ATOM 678 N N . ARG A 1 84 ? 16.877 -0.546 -3.447 1.00 53.22 84 ARG A N 1
ATOM 679 C CA . ARG A 1 84 ? 17.442 0.524 -2.598 1.00 53.22 84 ARG A CA 1
ATOM 680 C C . ARG A 1 84 ? 16.541 0.836 -1.397 1.00 53.22 84 ARG A C 1
ATOM 682 O O . ARG A 1 84 ? 15.589 1.600 -1.507 1.00 53.22 84 ARG A O 1
ATOM 689 N N . HIS A 1 85 ? 16.864 0.293 -0.223 1.00 47.38 85 HIS A N 1
ATOM 690 C CA . HIS A 1 85 ? 16.145 0.586 1.027 1.00 47.38 85 HIS A CA 1
ATOM 691 C C . HIS A 1 85 ? 16.351 2.042 1.485 1.00 47.38 85 HIS A C 1
ATOM 693 O O . HIS A 1 85 ? 17.465 2.430 1.837 1.00 47.38 85 HIS A O 1
ATOM 699 N N . GLN A 1 86 ? 15.276 2.834 1.557 1.00 51.06 86 GLN A N 1
ATOM 700 C CA . GLN A 1 86 ? 15.279 4.148 2.209 1.00 51.06 86 GLN A CA 1
ATOM 701 C C . GLN A 1 86 ? 14.331 4.135 3.418 1.00 51.06 86 GLN A C 1
ATOM 703 O O . GLN A 1 86 ? 13.127 4.328 3.269 1.00 51.06 86 GLN A O 1
ATOM 708 N N . PRO A 1 87 ? 14.825 3.918 4.652 1.00 48.28 87 PRO A N 1
ATOM 709 C CA . PRO A 1 87 ? 13.985 4.093 5.829 1.00 48.28 87 PRO A CA 1
ATOM 710 C C . PRO A 1 87 ? 13.550 5.561 5.923 1.00 48.28 87 PRO A C 1
ATOM 712 O O . PRO A 1 87 ? 14.385 6.470 5.967 1.00 48.28 87 PRO A O 1
ATOM 715 N N . ARG A 1 88 ? 12.235 5.800 5.959 1.00 50.78 88 ARG A N 1
ATOM 716 C CA . ARG A 1 88 ? 11.659 7.139 6.107 1.00 50.78 88 ARG A CA 1
ATOM 717 C C . ARG A 1 88 ? 12.210 7.776 7.386 1.00 50.78 88 ARG A C 1
ATOM 719 O O . ARG A 1 88 ? 12.034 7.246 8.483 1.00 50.78 88 ARG A O 1
ATOM 726 N N . ARG A 1 89 ? 12.878 8.932 7.274 1.00 52.69 89 ARG A N 1
ATOM 727 C CA . ARG A 1 89 ? 13.196 9.753 8.453 1.00 52.69 89 ARG A CA 1
ATOM 728 C C . ARG A 1 89 ? 11.885 10.342 8.969 1.00 52.69 89 ARG A C 1
ATOM 730 O O . ARG A 1 89 ? 11.387 11.316 8.410 1.00 52.69 89 ARG A O 1
ATOM 737 N N . LEU A 1 90 ? 11.324 9.738 10.016 1.00 49.53 90 LEU A N 1
ATOM 738 C CA . LEU A 1 90 ? 10.235 10.340 10.788 1.00 49.53 90 LEU A CA 1
ATOM 739 C C . LEU A 1 90 ? 10.656 11.752 11.214 1.00 49.53 90 LEU A C 1
ATOM 741 O O . LEU A 1 90 ? 11.788 11.954 11.674 1.00 49.53 90 LEU A O 1
ATOM 745 N N . ARG A 1 91 ? 9.765 12.735 11.050 1.00 46.03 91 ARG A N 1
ATOM 746 C CA . ARG A 1 91 ? 10.030 14.094 11.533 1.00 46.03 91 ARG A CA 1
ATOM 747 C C . ARG A 1 91 ? 10.117 14.056 13.068 1.00 46.03 91 ARG A C 1
ATOM 749 O O . ARG A 1 91 ? 9.472 13.205 13.688 1.00 46.03 91 ARG A O 1
ATOM 756 N N . PRO A 1 92 ? 10.904 14.933 13.721 1.00 38.19 92 PRO A N 1
ATOM 757 C CA . PRO A 1 92 ? 10.929 15.021 15.180 1.00 38.19 92 PRO A CA 1
ATOM 758 C C . PRO A 1 92 ? 9.545 15.460 15.697 1.00 38.19 92 PRO A C 1
ATOM 760 O O . PRO A 1 92 ? 9.249 16.644 15.781 1.00 38.19 92 PRO A O 1
ATOM 763 N N . GLY A 1 93 ? 8.666 14.495 15.971 1.00 50.03 93 GLY A N 1
ATOM 764 C CA . GLY A 1 93 ? 7.267 14.730 16.343 1.00 50.03 93 GLY A CA 1
ATOM 765 C C . GLY A 1 93 ? 6.437 13.446 16.376 1.00 50.03 93 GLY A C 1
ATOM 766 O O . GLY A 1 93 ? 5.733 13.220 17.355 1.00 50.03 93 GLY A O 1
ATOM 767 N N . ASP A 1 94 ? 6.650 12.550 15.404 1.00 53.12 94 ASP A N 1
ATOM 768 C CA . ASP A 1 94 ? 5.848 11.325 15.193 1.00 53.12 94 ASP A CA 1
ATOM 769 C C . ASP A 1 94 ? 6.170 10.176 16.175 1.00 53.12 94 ASP A C 1
ATOM 771 O O . ASP A 1 94 ? 5.577 9.104 16.130 1.00 53.12 94 ASP A O 1
ATOM 775 N N . ARG A 1 95 ? 7.141 10.365 17.081 1.00 48.22 95 ARG A N 1
ATOM 776 C CA . ARG A 1 95 ? 7.590 9.331 18.038 1.00 48.22 95 ARG A CA 1
ATOM 777 C C . ARG A 1 95 ? 6.694 9.165 19.267 1.00 48.22 95 ARG A C 1
ATOM 779 O O . ARG A 1 95 ? 6.980 8.296 20.087 1.00 48.22 95 ARG A O 1
ATOM 786 N N . ARG A 1 96 ? 5.693 10.027 19.457 1.00 50.56 96 ARG A N 1
ATOM 787 C CA . ARG A 1 96 ? 4.864 10.020 20.674 1.00 50.56 96 ARG A CA 1
ATOM 788 C C . ARG A 1 96 ? 3.695 9.034 20.625 1.00 50.56 96 ARG A C 1
ATOM 790 O O . ARG A 1 96 ? 3.236 8.655 21.695 1.00 50.56 96 ARG A O 1
ATOM 797 N N . ASP A 1 97 ? 3.341 8.536 19.439 1.00 46.84 97 ASP A N 1
ATOM 798 C CA . ASP A 1 97 ? 2.139 7.712 19.229 1.00 46.84 97 ASP A CA 1
ATOM 799 C C . ASP A 1 97 ? 2.439 6.261 18.794 1.00 46.84 97 ASP A C 1
ATOM 801 O O . ASP A 1 97 ? 1.547 5.527 18.375 1.00 46.84 97 ASP A O 1
ATOM 805 N N . LEU A 1 98 ? 3.699 5.816 18.893 1.00 44.22 98 LEU A N 1
ATOM 806 C CA . LEU A 1 98 ? 4.090 4.429 18.611 1.00 44.22 98 LEU A CA 1
ATOM 807 C C . LEU A 1 98 ? 3.980 3.561 19.881 1.00 44.22 98 LEU A C 1
ATOM 809 O O . LEU A 1 98 ? 4.490 3.974 20.928 1.00 44.22 98 LEU A O 1
ATOM 813 N N . PRO A 1 99 ? 3.399 2.345 19.805 1.00 40.62 99 PRO A N 1
ATOM 814 C CA . PRO A 1 99 ? 3.480 1.382 20.895 1.00 40.62 99 PRO A CA 1
ATOM 815 C C . PRO A 1 99 ? 4.944 1.035 21.231 1.00 40.62 99 PRO A C 1
ATOM 817 O O . PRO A 1 99 ? 5.849 1.144 20.397 1.00 40.62 99 PRO A O 1
ATOM 820 N N . ASP A 1 100 ? 5.165 0.575 22.463 1.00 49.03 100 ASP A N 1
ATOM 821 C CA . ASP A 1 100 ? 6.466 0.491 23.147 1.00 49.03 100 ASP A CA 1
ATOM 822 C C . ASP A 1 100 ? 7.511 -0.548 22.645 1.00 49.03 100 ASP A C 1
ATOM 824 O O . ASP A 1 100 ? 8.632 -0.493 23.151 1.00 49.03 100 ASP A O 1
ATOM 828 N N . PRO A 1 101 ? 7.312 -1.462 21.656 1.00 45.19 101 PRO A N 1
ATOM 829 C CA . PRO A 1 101 ? 8.426 -2.341 21.268 1.00 45.19 101 PRO A CA 1
ATOM 830 C C . PRO A 1 101 ? 9.556 -1.630 20.497 1.00 45.19 101 PRO A C 1
ATOM 832 O O . PRO A 1 101 ? 10.622 -2.214 20.314 1.00 45.19 101 PRO A O 1
ATOM 835 N N . TYR A 1 102 ? 9.376 -0.369 20.074 1.00 43.34 102 TYR A N 1
ATOM 836 C CA . TYR A 1 102 ? 10.393 0.388 19.323 1.00 43.34 102 TYR A CA 1
ATOM 837 C C . TYR A 1 102 ? 11.189 1.409 20.155 1.00 43.34 102 TYR A C 1
ATOM 839 O O . TYR A 1 102 ? 12.081 2.077 19.618 1.00 43.34 102 TYR A O 1
ATOM 847 N N . ARG A 1 103 ? 10.944 1.534 21.470 1.00 46.78 103 ARG A N 1
ATOM 848 C CA . ARG A 1 103 ? 11.844 2.287 22.360 1.00 46.78 103 ARG A CA 1
ATOM 849 C C . ARG A 1 103 ? 13.103 1.464 22.616 1.00 46.78 103 ARG A C 1
ATOM 851 O O . ARG A 1 103 ? 13.247 0.794 23.633 1.00 46.78 103 ARG A O 1
ATOM 858 N N . THR A 1 104 ? 14.071 1.552 21.708 1.00 45.75 104 THR A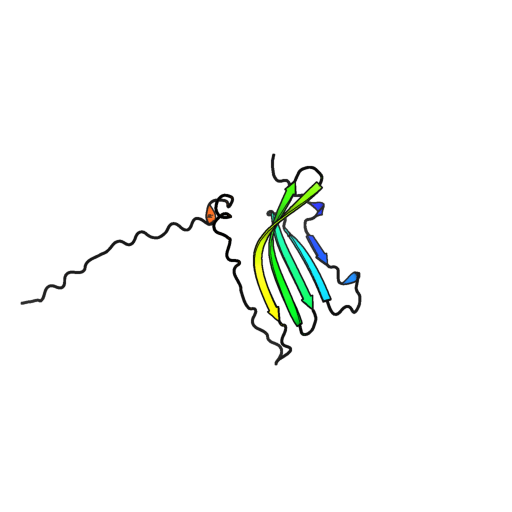 N 1
ATOM 859 C CA . THR A 1 104 ? 15.416 1.020 21.946 1.00 45.75 104 THR A CA 1
ATOM 860 C C . THR A 1 104 ? 16.009 1.696 23.186 1.00 45.75 104 THR A C 1
ATOM 862 O O . THR A 1 104 ? 16.418 2.862 23.131 1.00 45.75 104 THR A O 1
ATOM 865 N N . ARG A 1 105 ? 16.058 0.983 24.319 1.00 42.31 105 ARG A N 1
ATOM 866 C CA . ARG A 1 105 ? 16.871 1.377 25.475 1.00 42.31 105 ARG A CA 1
ATOM 867 C C . ARG A 1 105 ? 18.316 1.490 24.995 1.00 42.31 105 ARG A C 1
ATOM 869 O O . ARG A 1 105 ? 18.904 0.504 24.559 1.00 42.31 105 ARG A O 1
ATOM 876 N N . ARG A 1 106 ? 18.891 2.694 25.055 1.00 39.19 106 ARG A N 1
ATOM 877 C CA . ARG A 1 106 ? 20.330 2.869 24.828 1.00 39.19 106 ARG A CA 1
ATOM 878 C C . ARG A 1 106 ? 21.087 2.029 25.866 1.00 39.19 106 ARG A C 1
ATOM 880 O O . ARG A 1 106 ? 20.777 2.161 27.052 1.00 39.19 106 ARG A O 1
ATOM 887 N N . PRO A 1 107 ? 22.082 1.219 25.477 1.00 36.94 107 PRO A N 1
ATOM 888 C CA . PRO A 1 107 ? 22.945 0.582 26.455 1.00 36.94 107 PRO A CA 1
ATOM 889 C C . PRO A 1 107 ? 23.758 1.667 27.170 1.00 36.94 107 PRO A C 1
ATOM 891 O O . PRO A 1 107 ? 24.366 2.545 26.549 1.00 36.94 107 PRO A O 1
ATOM 894 N N . ARG A 1 108 ? 23.714 1.632 28.501 1.00 36.16 108 ARG A N 1
ATOM 895 C CA . ARG A 1 108 ? 24.480 2.504 29.392 1.00 36.16 108 ARG A CA 1
ATOM 896 C C . ARG A 1 108 ? 25.962 2.154 29.210 1.00 36.16 108 ARG A C 1
ATOM 898 O O . ARG A 1 108 ? 26.360 1.044 29.538 1.00 36.16 108 ARG A O 1
ATOM 905 N N . LYS A 1 109 ? 26.770 3.070 28.661 1.00 36.91 109 LYS A N 1
ATOM 906 C CA . LYS A 1 109 ? 28.232 2.902 28.598 1.00 36.91 109 LYS A CA 1
ATOM 907 C C . LYS A 1 109 ? 28.775 2.832 30.028 1.00 36.91 109 LYS A C 1
ATOM 909 O O . LYS A 1 109 ? 28.795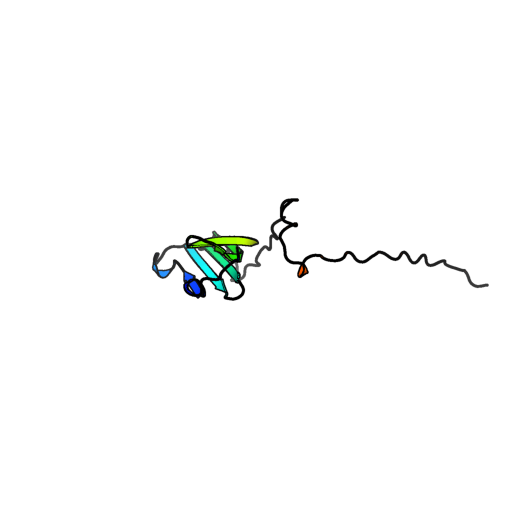 3.843 30.723 1.00 36.91 109 LYS A O 1
ATOM 914 N N . THR A 1 110 ? 29.196 1.655 30.470 1.00 37.44 110 THR A N 1
ATOM 915 C CA . THR A 1 110 ? 30.073 1.495 31.632 1.00 37.44 110 THR A CA 1
ATOM 916 C C . THR A 1 110 ? 31.508 1.682 31.158 1.00 37.44 110 THR A C 1
ATOM 918 O O . THR A 1 110 ? 32.046 0.845 30.436 1.00 37.44 110 THR A O 1
ATOM 921 N N . SER A 1 111 ? 32.114 2.809 31.520 1.00 36.81 111 SER A N 1
ATOM 922 C CA . SER A 1 111 ? 33.544 3.044 31.340 1.00 36.81 111 SER A CA 1
ATOM 923 C C . SER A 1 111 ? 34.314 2.131 32.297 1.00 36.81 111 SER A C 1
ATOM 925 O O . SER A 1 111 ? 34.335 2.389 33.496 1.00 36.81 111 SER A O 1
ATOM 927 N N . HIS A 1 112 ? 34.932 1.065 31.787 1.00 37.69 112 HIS A N 1
ATOM 928 C CA . HIS A 1 112 ? 35.985 0.353 32.510 1.00 37.69 112 HIS A CA 1
ATOM 929 C C . HIS A 1 112 ? 37.335 0.926 32.084 1.00 37.69 112 HIS A C 1
ATOM 931 O O . HIS A 1 112 ? 37.823 0.673 30.986 1.00 37.69 112 HIS A O 1
ATOM 937 N N . THR A 1 113 ? 37.921 1.735 32.960 1.00 37.78 113 THR A 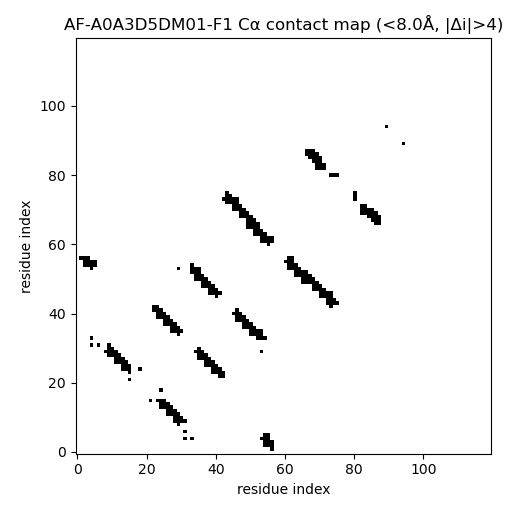N 1
ATOM 938 C CA . THR A 1 113 ? 39.303 2.201 32.855 1.00 37.78 113 THR A CA 1
ATOM 939 C C . THR A 1 113 ? 40.217 1.038 33.245 1.00 37.78 113 THR A C 1
ATOM 941 O O . THR A 1 113 ? 40.335 0.721 34.427 1.00 37.78 113 THR A O 1
ATOM 944 N N . ALA A 1 114 ? 40.835 0.367 32.272 1.00 37.19 114 ALA A N 1
ATOM 945 C CA . ALA A 1 114 ? 41.904 -0.589 32.544 1.00 37.19 114 ALA A CA 1
ATOM 946 C C . ALA A 1 114 ? 43.198 0.188 32.837 1.00 37.19 114 ALA A C 1
ATOM 948 O O . ALA A 1 114 ? 43.702 0.929 31.994 1.00 37.19 114 ALA A O 1
ATOM 949 N N . ARG A 1 115 ? 43.688 0.066 34.071 1.00 38.19 115 ARG A N 1
ATOM 950 C CA . ARG A 1 115 ? 44.959 0.618 34.546 1.00 38.19 115 ARG A CA 1
ATOM 951 C C . ARG A 1 115 ? 46.051 -0.410 34.226 1.00 38.19 115 ARG A C 1
ATOM 953 O O . ARG A 1 115 ? 46.034 -1.493 34.796 1.00 38.19 115 ARG A O 1
ATOM 960 N N . ASN A 1 116 ? 46.974 -0.079 33.324 1.00 35.81 116 ASN A N 1
ATOM 961 C CA . ASN A 1 116 ? 48.184 -0.873 33.099 1.00 35.81 116 ASN A CA 1
ATOM 962 C C . ASN A 1 116 ? 49.134 -0.697 34.296 1.00 35.81 116 ASN A C 1
ATOM 964 O O . ASN A 1 116 ? 49.551 0.423 34.590 1.00 35.81 116 ASN A O 1
ATOM 968 N N . GLN A 1 117 ? 49.466 -1.797 34.971 1.00 40.50 117 GLN A N 1
ATOM 969 C CA . GLN A 1 117 ? 50.618 -1.921 35.869 1.00 40.50 117 GLN A CA 1
ATOM 970 C C . GLN A 1 117 ? 51.754 -2.616 35.100 1.00 40.50 117 GLN A C 1
ATOM 972 O O . GLN A 1 117 ? 51.473 -3.605 34.420 1.00 40.50 117 GLN A O 1
ATOM 977 N N . PRO A 1 118 ? 53.009 -2.147 35.182 1.00 41.16 118 PRO A N 1
ATOM 978 C CA . PRO A 1 118 ? 54.157 -2.943 34.773 1.00 41.16 118 PRO A CA 1
ATOM 979 C C . PRO A 1 118 ? 54.528 -3.948 35.877 1.00 41.16 118 PRO A C 1
ATOM 981 O O . PRO A 1 118 ? 54.333 -3.670 37.061 1.00 41.16 118 PRO A O 1
ATOM 984 N N . ALA A 1 119 ? 55.018 -5.117 35.463 1.00 45.66 119 ALA A N 1
ATOM 985 C CA . ALA A 1 119 ? 55.629 -6.121 36.331 1.00 45.66 119 ALA A CA 1
ATOM 986 C C . ALA A 1 119 ? 57.123 -5.805 36.543 1.00 45.66 119 ALA A C 1
ATOM 988 O O . ALA A 1 119 ? 57.729 -5.225 35.641 1.00 45.66 119 ALA A O 1
ATOM 989 N N . ASP A 1 120 ? 57.604 -6.178 37.737 1.00 50.72 120 ASP A N 1
ATOM 990 C CA . ASP A 1 120 ? 58.944 -6.066 38.361 1.00 50.72 120 ASP A CA 1
ATOM 991 C C . ASP A 1 120 ? 60.140 -5.576 37.524 1.00 50.72 120 ASP A C 1
ATOM 993 O O . ASP A 1 120 ? 60.471 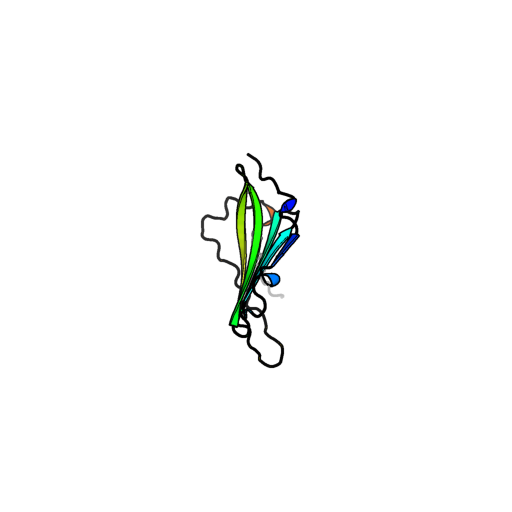-6.194 36.485 1.00 50.72 120 ASP A O 1
#

Radius of gyration: 22.65 Å; Cα contacts (8 Å, |Δi|>4): 176; chains: 1; bounding box: 77×25×60 Å

Solvent-accessible surface area (backbone atoms only — not comparable to full-atom values): 7622 Å² total; per-residue (Å²): 138,76,79,42,78,62,70,86,62,46,46,78,50,66,49,46,86,80,42,77,88,53,60,54,43,46,37,41,34,36,43,92,86,36,35,34,39,37,38,38,39,36,70,82,28,51,35,43,36,36,35,31,38,44,36,29,45,89,89,85,38,81,47,77,47,80,64,38,44,36,46,48,63,53,57,96,47,93,91,62,73,85,84,48,80,45,78,60,80,74,60,100,71,71,77,79,81,60,74,74,92,72,68,75,76,76,81,79,84,78,84,80,83,82,78,87,77,85,80,135